Protein AF-A0A3C0KVV9-F1 (afdb_monomer_lite)

Radius of gyration: 32.82 Å; chains: 1; bounding box: 68×29×93 Å

pLDDT: mean 79.14, std 13.25, range [38.94, 96.44]

Foldseek 3Di:
DDDPPVDVVVVVVVCVVCVVVVVVVVVVVVVVVVVCVVVVDDDDDDDDDDKDFDDDPPDPPDDDVPVVVVVVVVVLVVVLVVCLDLVVLLVVCCVVVVDPVPDDPVRCVVDPSSVVSSVVVSVNDDWDDPPPHRMID

Secondary structure (DSSP, 8-state):
-------HHHHHHHHHHSHHHHH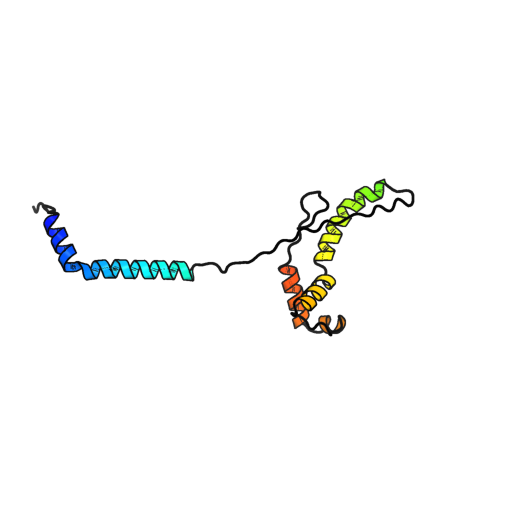HHHHHHHHHHHHHHHHTPPPP-------EEPP------SS-HHHHHHHHHHHHHHHHHHHTSHHHHHHHHHHTTSS-TTS-HHHHHH-HHHHHHHHHHHHH----B-TTSSEE-

Structure (mmCIF, N/CA/C/O backbone):
data_AF-A0A3C0KVV9-F1
#
_entry.id   AF-A0A3C0KVV9-F1
#
loop_
_atom_site.group_PDB
_atom_site.id
_atom_site.type_symbol
_atom_site.label_atom_id
_atom_site.label_alt_id
_atom_site.label_comp_id
_atom_site.label_asym_id
_atom_site.label_entity_id
_atom_site.label_seq_id
_atom_site.pdbx_PDB_ins_code
_atom_site.Cartn_x
_atom_site.Cartn_y
_atom_site.Cartn_z
_atom_site.occupancy
_atom_site.B_iso_or_equiv
_atom_site.auth_seq_id
_atom_site.auth_comp_id
_atom_site.auth_asym_id
_atom_site.auth_atom_id
_atom_site.pdbx_PDB_model_num
ATOM 1 N N . MET A 1 1 ? -21.406 18.018 66.360 1.00 38.94 1 MET A N 1
ATOM 2 C CA . MET A 1 1 ? -21.006 18.053 64.935 1.00 38.94 1 MET A CA 1
ATOM 3 C C . MET A 1 1 ? -20.778 16.618 64.492 1.00 38.94 1 MET A C 1
ATOM 5 O O . MET A 1 1 ? -20.066 15.907 65.190 1.00 38.94 1 MET A O 1
ATOM 9 N N . LEU A 1 2 ? -21.486 16.163 63.453 1.00 42.09 2 LEU A N 1
ATOM 10 C CA . LEU A 1 2 ? -21.561 14.753 63.055 1.00 42.09 2 LEU A CA 1
ATOM 11 C C . LEU A 1 2 ? -20.170 14.159 62.784 1.00 42.09 2 LEU A C 1
ATOM 13 O O . LEU A 1 2 ? -19.521 14.521 61.805 1.00 42.09 2 LEU A O 1
ATOM 17 N N . LYS A 1 3 ? -19.745 13.211 63.625 1.00 51.38 3 LYS A N 1
ATOM 18 C CA . LYS A 1 3 ? -18.704 12.249 63.265 1.00 51.38 3 LYS A CA 1
ATOM 19 C C . LYS A 1 3 ? -19.358 11.198 62.375 1.00 51.38 3 LYS A C 1
ATOM 21 O O . LYS A 1 3 ? -20.219 10.453 62.832 1.00 51.38 3 LYS A O 1
ATOM 26 N N . TYR A 1 4 ? -18.986 11.182 61.102 1.00 59.25 4 TYR A N 1
ATOM 27 C CA . TYR A 1 4 ? -19.302 10.077 60.206 1.00 59.25 4 TYR A CA 1
ATOM 28 C C . TYR A 1 4 ? -18.447 8.883 60.647 1.00 59.25 4 TYR A C 1
ATOM 30 O O . TYR A 1 4 ? -17.291 8.762 60.245 1.00 59.25 4 TYR A O 1
ATOM 38 N N . ASP A 1 5 ? -18.985 8.025 61.513 1.00 57.47 5 ASP A N 1
ATOM 39 C CA . ASP A 1 5 ? -18.436 6.681 61.685 1.00 57.47 5 ASP A CA 1
ATOM 40 C C . ASP A 1 5 ? -18.698 5.929 60.378 1.00 57.47 5 ASP A C 1
ATOM 42 O O . ASP A 1 5 ? -19.788 5.416 60.121 1.00 57.47 5 ASP A O 1
ATOM 46 N N . LEU A 1 6 ? -17.704 5.948 59.490 1.00 63.28 6 LEU A N 1
ATOM 47 C CA . LEU A 1 6 ? -17.689 5.195 58.241 1.00 63.28 6 LEU A CA 1
ATOM 48 C C . LEU A 1 6 ? -17.676 3.696 58.561 1.00 63.28 6 LEU A C 1
ATOM 50 O O . LEU A 1 6 ? -16.637 3.044 58.617 1.00 63.28 6 LEU A O 1
ATOM 54 N N . ASN A 1 7 ? -18.860 3.137 58.779 1.00 71.00 7 ASN A N 1
ATOM 55 C CA . ASN A 1 7 ? -19.029 1.734 59.104 1.00 71.00 7 ASN A CA 1
ATOM 56 C C . ASN A 1 7 ? -19.066 0.916 57.799 1.00 71.00 7 ASN A C 1
ATOM 58 O O . ASN A 1 7 ? -20.071 0.911 57.085 1.00 71.00 7 ASN A O 1
ATOM 62 N N . LEU A 1 8 ? -17.978 0.201 57.467 1.00 76.19 8 LEU A N 1
ATOM 63 C CA . LEU A 1 8 ? -17.864 -0.654 56.261 1.00 76.19 8 LEU A CA 1
ATOM 64 C C . LEU A 1 8 ? -19.057 -1.612 56.085 1.00 76.19 8 LEU A C 1
ATOM 66 O O . LEU A 1 8 ? -19.440 -1.968 54.968 1.00 76.19 8 LEU A O 1
ATOM 70 N N . ARG A 1 9 ? -19.669 -2.014 57.201 1.00 80.31 9 ARG A N 1
ATOM 71 C CA . ARG A 1 9 ? -20.852 -2.877 57.247 1.00 80.31 9 ARG A CA 1
ATOM 72 C C . ARG A 1 9 ? -22.064 -2.270 56.538 1.00 80.31 9 ARG A C 1
ATOM 74 O O . ARG A 1 9 ? -22.815 -3.002 55.891 1.00 80.31 9 ARG A O 1
ATOM 81 N N . GLU A 1 10 ? -22.259 -0.957 56.630 1.00 76.12 10 GLU A N 1
ATOM 82 C CA . GLU A 1 10 ? -23.368 -0.282 55.953 1.00 76.12 10 GLU A CA 1
ATOM 83 C C . GLU A 1 10 ? -23.136 -0.202 54.442 1.00 76.12 10 GLU A C 1
ATOM 85 O O . GLU A 1 10 ? -24.038 -0.528 53.665 1.00 76.12 10 GLU A O 1
ATOM 90 N N . TYR A 1 11 ? -21.906 0.092 54.012 1.00 80.75 11 TYR A N 1
ATOM 91 C CA . TYR A 1 11 ? -21.520 0.068 52.596 1.00 80.75 11 TYR A CA 1
ATOM 92 C C . TYR A 1 11 ? -21.717 -1.309 51.967 1.00 80.75 11 TYR A C 1
ATOM 94 O O . TYR A 1 11 ? -22.276 -1.422 50.874 1.00 80.75 11 TYR A O 1
ATOM 102 N N . TRP A 1 12 ? -21.359 -2.375 52.684 1.00 81.94 12 TRP A N 1
ATOM 103 C CA . TRP A 1 12 ? -21.586 -3.743 52.224 1.00 81.94 12 TRP A CA 1
ATOM 104 C C . TRP A 1 12 ? -23.074 -4.039 51.984 1.00 81.94 12 TRP A C 1
ATOM 106 O O . TRP A 1 12 ? -23.449 -4.684 51.001 1.00 81.94 12 TRP A O 1
ATOM 116 N N . ARG A 1 13 ? -23.955 -3.522 52.849 1.00 79.75 13 ARG A N 1
ATOM 117 C CA . ARG A 1 13 ? -25.410 -3.674 52.708 1.00 79.75 13 ARG A CA 1
ATOM 118 C C . ARG A 1 13 ? -25.949 -2.889 51.508 1.00 79.75 13 ARG A C 1
ATOM 120 O O . ARG A 1 13 ? -26.822 -3.393 50.799 1.00 79.75 13 ARG A O 1
ATOM 127 N N . ILE A 1 14 ? -25.405 -1.699 51.248 1.00 81.38 14 ILE A N 1
ATOM 128 C CA . ILE A 1 14 ? -25.746 -0.869 50.082 1.00 81.38 14 ILE A CA 1
ATOM 129 C C . ILE A 1 14 ? -25.330 -1.567 48.782 1.00 81.38 14 ILE A C 1
ATOM 131 O O . ILE A 1 14 ? -26.152 -1.681 47.870 1.00 81.38 14 ILE A O 1
ATOM 135 N N . ILE A 1 15 ? -24.109 -2.111 48.720 1.00 81.62 15 ILE A N 1
ATOM 136 C CA . ILE A 1 15 ? -23.602 -2.866 47.563 1.00 81.62 15 ILE A CA 1
ATOM 137 C C . ILE A 1 15 ? -24.485 -4.090 47.295 1.00 81.62 15 ILE A C 1
ATOM 139 O O . ILE A 1 15 ? -24.924 -4.303 46.166 1.00 81.62 15 ILE A O 1
ATOM 143 N N . LYS A 1 16 ? -24.840 -4.862 48.332 1.00 82.81 16 LYS A N 1
ATOM 144 C CA . LYS A 1 16 ? -25.680 -6.062 48.176 1.00 82.81 16 LYS A CA 1
ATOM 145 C C . LYS A 1 16 ? -27.103 -5.730 47.705 1.00 82.81 16 LYS A C 1
ATOM 147 O O . LYS A 1 16 ? -27.677 -6.491 46.927 1.00 82.81 16 LYS A O 1
ATOM 152 N N . ARG A 1 17 ? -27.661 -4.587 48.134 1.00 84.50 17 ARG A N 1
ATOM 153 C CA . ARG A 1 17 ? -29.000 -4.111 47.735 1.00 84.50 17 ARG A CA 1
ATOM 154 C C . ARG A 1 17 ? -29.021 -3.511 46.324 1.00 84.50 17 ARG A C 1
ATOM 156 O O . ARG A 1 17 ? -30.024 -3.649 45.635 1.00 84.50 17 ARG A O 1
ATOM 163 N N . ARG A 1 18 ?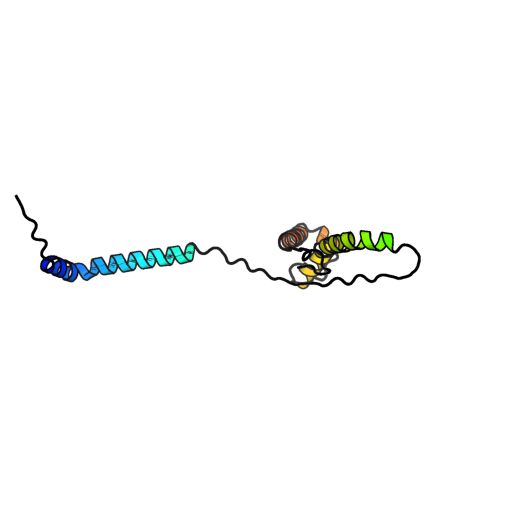 -27.929 -2.872 45.885 1.00 86.81 18 ARG A N 1
ATOM 164 C CA . ARG A 1 18 ? -27.808 -2.190 44.578 1.00 86.81 18 ARG A CA 1
ATOM 165 C C . ARG A 1 18 ? -26.932 -2.935 43.562 1.00 86.81 18 ARG A C 1
ATOM 167 O O . ARG A 1 18 ? -26.551 -2.353 42.550 1.00 86.81 18 ARG A O 1
ATOM 174 N N . LYS A 1 19 ? -26.657 -4.227 43.789 1.00 84.12 19 LYS A N 1
ATOM 175 C CA . LYS A 1 19 ? -25.783 -5.071 42.949 1.00 84.12 19 LYS A CA 1
ATOM 176 C C . LYS A 1 19 ? -26.109 -5.022 41.452 1.00 84.12 19 LYS A C 1
ATOM 178 O O . LYS A 1 19 ? -25.201 -5.081 40.634 1.00 84.12 19 LYS A O 1
ATOM 183 N N . LEU A 1 20 ? -27.389 -4.871 41.104 1.00 86.75 20 LEU A N 1
ATOM 184 C CA . LEU A 1 20 ? -27.842 -4.782 39.714 1.00 86.75 20 LEU A CA 1
ATOM 185 C C . LEU A 1 20 ? -27.350 -3.506 39.022 1.00 86.75 20 LEU A C 1
ATOM 187 O O . LEU A 1 20 ? -26.890 -3.578 37.891 1.00 86.75 20 LEU A O 1
ATOM 191 N N . ILE A 1 21 ? -27.391 -2.360 39.709 1.00 88.44 21 ILE A N 1
ATOM 192 C CA . ILE A 1 21 ? -26.946 -1.073 39.152 1.00 88.44 21 ILE A CA 1
ATOM 193 C C . ILE A 1 21 ? -25.428 -1.094 38.946 1.00 88.44 21 ILE A C 1
ATOM 195 O O . ILE A 1 21 ? -24.945 -0.695 37.893 1.00 88.44 21 ILE A O 1
ATOM 199 N N . ILE A 1 22 ? -24.684 -1.625 39.922 1.00 88.06 22 ILE A N 1
ATOM 200 C CA . ILE A 1 22 ? -23.221 -1.750 39.841 1.00 88.06 22 ILE A CA 1
ATOM 201 C C . ILE A 1 22 ? -22.833 -2.660 38.667 1.00 88.06 22 ILE A C 1
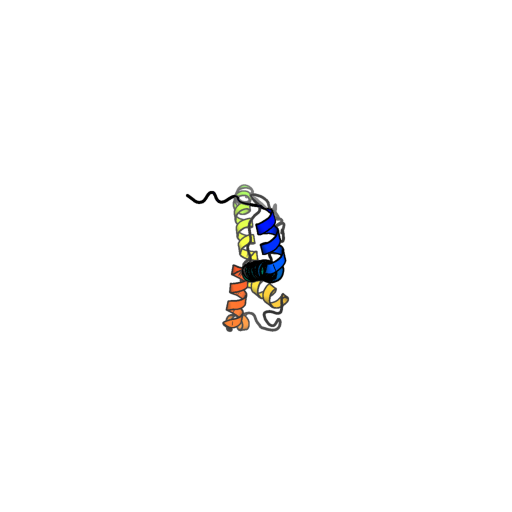ATOM 203 O O . ILE A 1 22 ? -22.022 -2.275 37.826 1.00 88.06 22 ILE A O 1
ATOM 207 N N . LEU A 1 23 ? -23.462 -3.834 38.553 1.00 91.69 23 LEU A N 1
ATOM 208 C CA . LEU A 1 23 ? -23.207 -4.762 37.451 1.00 91.69 23 LEU A CA 1
ATOM 209 C C . LEU A 1 23 ? -23.547 -4.138 36.091 1.00 91.69 23 LEU A C 1
ATOM 211 O O . LEU A 1 23 ? -22.755 -4.241 35.159 1.00 91.69 23 LEU A O 1
ATOM 215 N N . PHE A 1 24 ? -24.684 -3.445 35.990 1.00 94.31 24 PHE A N 1
ATOM 216 C CA . PHE A 1 24 ? -25.092 -2.750 34.771 1.00 94.31 24 PHE A CA 1
ATOM 217 C C . PHE A 1 24 ? -24.055 -1.709 34.340 1.00 94.31 24 PHE A C 1
ATOM 219 O O . PHE A 1 24 ? -23.647 -1.709 33.183 1.00 94.31 24 PHE A O 1
ATOM 226 N N . THR A 1 25 ? -23.561 -0.877 35.265 1.00 92.62 25 THR A N 1
ATOM 227 C CA . THR A 1 25 ? -22.531 0.121 34.933 1.00 92.62 25 THR A CA 1
ATOM 228 C C . THR A 1 25 ? -21.242 -0.517 34.428 1.00 92.62 25 THR A C 1
ATOM 230 O O . THR A 1 25 ? -20.692 -0.052 33.436 1.00 92.62 25 THR A O 1
ATOM 233 N N . VAL A 1 26 ? -20.794 -1.618 35.040 1.00 94.81 26 VAL A N 1
ATOM 234 C CA . VAL A 1 26 ? -19.585 -2.335 34.606 1.00 94.81 26 VAL A CA 1
ATOM 235 C C . VAL A 1 26 ? -19.777 -2.944 33.217 1.00 94.81 26 VAL A C 1
ATOM 237 O O . VAL A 1 26 ? -18.886 -2.834 32.373 1.00 94.81 26 VAL A O 1
ATOM 240 N N . ILE A 1 27 ? -20.942 -3.540 32.950 1.00 96.31 27 ILE A N 1
ATOM 241 C CA . ILE A 1 27 ? -21.275 -4.119 31.643 1.00 96.31 27 ILE A CA 1
ATOM 242 C C . ILE A 1 27 ? -21.316 -3.033 30.567 1.00 96.31 27 ILE A C 1
ATOM 244 O O . ILE A 1 27 ? -20.662 -3.180 29.539 1.00 96.31 27 ILE A O 1
ATOM 248 N N . VAL A 1 28 ? -22.027 -1.929 30.807 1.00 96.44 28 VAL A N 1
ATOM 249 C CA . VAL A 1 28 ? -22.126 -0.819 29.847 1.00 96.44 28 VAL A CA 1
ATOM 250 C C . VAL A 1 28 ? -20.748 -0.228 29.560 1.00 96.44 28 VAL A C 1
ATOM 252 O O . VAL A 1 28 ? -20.398 -0.054 28.396 1.00 96.44 28 VAL A O 1
ATOM 255 N N . MET A 1 29 ? -19.932 0.001 30.593 1.00 95.88 29 MET A N 1
ATOM 256 C CA . MET A 1 29 ? -18.559 0.496 30.443 1.00 95.88 29 MET A CA 1
ATOM 257 C C . MET A 1 29 ? -17.696 -0.460 29.606 1.00 95.88 29 MET A C 1
ATOM 259 O O . MET A 1 29 ? -16.950 -0.028 28.729 1.00 95.88 29 MET A O 1
ATOM 263 N N . SER A 1 30 ? -17.828 -1.767 29.845 1.00 94.88 30 SER A N 1
ATOM 264 C CA . SER A 1 30 ? -17.077 -2.798 29.121 1.00 94.88 30 SER A CA 1
ATOM 265 C C . SER A 1 30 ? -17.502 -2.888 27.659 1.00 94.88 30 SER A C 1
ATOM 267 O O . SER A 1 30 ? -16.649 -2.955 26.780 1.00 94.88 30 SER A O 1
ATOM 269 N N . ILE A 1 31 ? -18.808 -2.830 27.382 1.00 96.19 31 ILE A N 1
ATOM 270 C CA . ILE A 1 31 ? -19.349 -2.819 26.019 1.00 96.19 31 ILE A CA 1
ATOM 271 C C . ILE A 1 31 ? -18.868 -1.575 25.276 1.00 96.19 31 ILE A C 1
ATOM 273 O O . ILE A 1 31 ? -18.396 -1.683 24.150 1.00 96.19 31 ILE A O 1
ATOM 277 N N . PHE A 1 32 ? -18.940 -0.403 25.906 1.00 94.00 32 PHE A N 1
ATOM 278 C CA . PHE A 1 32 ? -18.523 0.844 25.272 1.00 94.00 32 PHE A CA 1
ATOM 279 C C . PHE A 1 32 ? -17.020 0.849 24.966 1.00 94.00 32 PHE A C 1
ATOM 281 O O . PHE A 1 32 ? -16.610 1.228 23.870 1.00 94.00 32 PHE A O 1
ATOM 288 N N . SER A 1 33 ? -16.206 0.347 25.900 1.00 93.00 33 SER A N 1
ATOM 289 C CA . SER A 1 33 ? -14.769 0.137 25.693 1.00 93.00 33 SER A CA 1
ATOM 290 C C . SER A 1 33 ? -14.501 -0.832 24.537 1.00 93.00 33 SER A C 1
ATOM 292 O O . SER A 1 33 ? -13.700 -0.541 23.652 1.00 93.00 33 SER A O 1
ATOM 294 N N . PHE A 1 34 ? -15.232 -1.947 24.482 1.00 93.00 34 PHE A N 1
ATOM 295 C CA . PHE A 1 34 ? -15.084 -2.954 23.434 1.00 93.00 34 PHE A CA 1
ATOM 296 C C . PHE A 1 34 ? -15.487 -2.433 22.048 1.00 93.00 34 PHE A C 1
ATOM 298 O O . PHE A 1 34 ? -14.763 -2.646 21.077 1.00 93.00 34 PHE A O 1
ATOM 305 N N . ILE A 1 35 ? -16.601 -1.704 21.950 1.00 93.44 35 ILE A N 1
ATOM 306 C CA . ILE A 1 35 ? -17.049 -1.062 20.707 1.00 93.44 35 ILE A CA 1
ATOM 307 C C . ILE A 1 35 ? -16.007 -0.044 20.243 1.00 93.44 35 ILE A C 1
ATOM 309 O O . ILE A 1 35 ? -15.588 -0.086 19.089 1.00 93.44 35 ILE A O 1
ATOM 313 N N . SER A 1 36 ? -15.533 0.820 21.143 1.00 88.69 36 SER A N 1
ATOM 314 C CA . SER A 1 36 ? -14.498 1.809 20.828 1.00 88.69 36 SER A CA 1
ATOM 315 C C . SER A 1 36 ? -13.203 1.144 20.346 1.00 88.69 36 SER A C 1
ATOM 317 O O . SER A 1 36 ? -12.618 1.555 19.347 1.00 88.69 36 SER A O 1
ATOM 319 N N . ALA A 1 37 ? -12.805 0.037 20.977 1.00 87.88 37 ALA A N 1
ATOM 320 C CA . ALA A 1 37 ? -11.634 -0.736 20.581 1.00 87.88 37 ALA A CA 1
ATOM 321 C C . ALA A 1 37 ? -11.786 -1.439 19.225 1.00 87.88 37 ALA A C 1
ATOM 323 O O . ALA A 1 37 ? -10.775 -1.756 18.606 1.00 87.88 37 ALA A O 1
ATOM 324 N N . ILE A 1 38 ? -13.008 -1.721 18.762 1.00 84.75 38 ILE A N 1
ATOM 325 C CA . ILE A 1 38 ? -13.262 -2.300 17.433 1.00 84.75 38 ILE A CA 1
ATOM 326 C C . ILE A 1 38 ? -13.337 -1.215 16.364 1.00 84.75 38 ILE A C 1
ATOM 328 O O . ILE A 1 38 ? -12.715 -1.371 15.316 1.00 84.75 38 ILE A O 1
ATOM 332 N N . LEU A 1 39 ? -14.067 -0.130 16.621 1.00 82.69 39 LEU A N 1
ATOM 333 C CA . LEU A 1 39 ? -14.230 0.969 15.667 1.00 82.69 39 LEU A CA 1
ATOM 334 C C . LEU A 1 39 ? -12.940 1.781 15.502 1.00 82.69 39 LEU A C 1
ATOM 336 O O . LEU A 1 39 ? -12.680 2.299 14.423 1.00 82.69 39 LEU A O 1
ATOM 340 N N . GLY A 1 40 ? -12.117 1.865 16.548 1.00 78.62 40 GLY A N 1
ATOM 341 C CA . GLY A 1 40 ? -10.831 2.560 16.521 1.00 78.62 40 GLY A CA 1
ATOM 342 C C . GLY A 1 40 ? -9.697 1.784 15.846 1.00 78.62 40 GLY A C 1
ATOM 343 O O . GLY A 1 40 ? -8.567 2.269 15.838 1.00 78.62 40 GLY A O 1
ATOM 344 N N . LYS A 1 41 ? -9.947 0.580 15.309 1.00 77.25 41 LYS A N 1
ATOM 345 C CA . LYS A 1 41 ? -8.899 -0.206 14.644 1.00 77.25 41 LYS A CA 1
ATOM 346 C C . LYS A 1 41 ? -8.554 0.449 13.305 1.00 77.25 41 LYS A C 1
ATOM 348 O O . LYS A 1 41 ? -9.436 0.537 12.450 1.00 77.25 41 LYS A O 1
ATOM 353 N N . PRO A 1 42 ? -7.298 0.877 13.078 1.00 78.19 42 PRO A N 1
ATOM 354 C CA . PRO A 1 42 ? -6.889 1.291 11.746 1.00 78.19 42 PRO A CA 1
ATOM 355 C C . PRO A 1 42 ? -7.026 0.100 10.790 1.00 78.19 42 PRO A C 1
ATOM 357 O O . PRO A 1 42 ? -6.772 -1.047 11.167 1.00 78.19 42 PRO A O 1
ATOM 360 N N . VAL A 1 43 ? -7.442 0.370 9.552 1.00 77.69 43 VAL A N 1
ATOM 361 C CA . VAL A 1 43 ? -7.523 -0.652 8.500 1.00 77.69 43 VAL A CA 1
ATOM 362 C C . VAL A 1 43 ? -6.134 -1.280 8.310 1.00 77.69 43 VAL A C 1
ATOM 364 O O . VAL A 1 43 ? -5.166 -0.536 8.134 1.00 77.69 43 VAL A O 1
ATOM 367 N N . PRO A 1 44 ? -5.994 -2.619 8.369 1.00 79.38 44 PRO A N 1
ATOM 368 C CA . PRO A 1 44 ? -4.695 -3.259 8.210 1.00 79.38 44 PRO A CA 1
ATOM 369 C C . PRO A 1 44 ? -4.177 -3.035 6.786 1.00 79.38 44 PRO A C 1
ATOM 371 O O . PRO A 1 44 ? -4.837 -3.392 5.811 1.00 79.38 44 PRO A O 1
ATOM 374 N N . ILE A 1 45 ? -2.985 -2.448 6.667 1.00 82.31 45 ILE A N 1
ATOM 375 C CA . ILE A 1 45 ? -2.291 -2.280 5.387 1.00 82.31 45 ILE A CA 1
ATOM 376 C C . ILE A 1 45 ? -1.355 -3.474 5.211 1.00 82.31 45 ILE A C 1
ATOM 378 O O . ILE A 1 45 ? -0.365 -3.608 5.930 1.00 82.31 45 ILE A O 1
ATOM 382 N N . TYR A 1 46 ? -1.673 -4.344 4.257 1.00 82.69 46 TYR A N 1
ATOM 383 C CA . TYR A 1 46 ? -0.830 -5.481 3.902 1.00 82.69 46 TYR A CA 1
ATOM 384 C C . TYR A 1 46 ? 0.288 -5.025 2.960 1.00 82.69 46 TYR A C 1
ATOM 386 O O . TYR A 1 46 ? 0.027 -4.326 1.982 1.00 82.69 46 TYR A O 1
ATOM 394 N N . LYS A 1 47 ? 1.530 -5.419 3.255 1.00 83.44 47 LYS A N 1
ATOM 395 C CA . LYS A 1 47 ? 2.708 -5.143 2.422 1.00 83.44 47 LYS A CA 1
ATOM 396 C C . LYS A 1 47 ? 3.419 -6.451 2.092 1.00 83.44 47 LYS A C 1
ATOM 398 O O . LYS A 1 47 ? 3.560 -7.311 2.959 1.00 83.44 47 LYS A O 1
ATOM 403 N N . THR A 1 48 ? 3.863 -6.584 0.849 1.00 85.62 48 THR A N 1
ATOM 404 C CA . THR A 1 48 ? 4.655 -7.716 0.353 1.00 85.62 48 THR A CA 1
ATOM 405 C C . THR A 1 48 ? 6.010 -7.207 -0.112 1.00 85.62 48 THR A C 1
ATOM 407 O O . THR A 1 48 ? 6.079 -6.119 -0.677 1.00 85.62 48 THR A O 1
ATOM 410 N N . TYR A 1 49 ? 7.060 -7.996 0.095 1.00 85.19 49 TYR A N 1
ATOM 411 C CA . TYR A 1 49 ? 8.435 -7.634 -0.249 1.00 85.19 49 TYR A CA 1
ATOM 412 C C . TYR A 1 49 ? 9.050 -8.727 -1.119 1.00 85.19 49 TYR A C 1
ATOM 414 O O . TYR A 1 49 ? 8.763 -9.908 -0.910 1.00 85.19 49 TYR A O 1
ATOM 422 N N . SER A 1 50 ? 9.882 -8.342 -2.084 1.00 85.94 50 SER A N 1
ATOM 423 C CA . SER A 1 50 ? 10.590 -9.277 -2.955 1.00 85.94 50 SER A CA 1
ATOM 424 C C . SER A 1 50 ? 11.963 -8.725 -3.296 1.00 85.94 50 SER A C 1
ATOM 426 O O . SER A 1 50 ? 12.061 -7.686 -3.930 1.00 85.94 50 SER A O 1
ATOM 428 N N . THR A 1 51 ? 13.011 -9.468 -2.955 1.00 85.81 51 THR A N 1
ATOM 429 C CA . THR A 1 51 ? 14.388 -9.088 -3.280 1.00 85.81 51 THR A CA 1
ATOM 430 C C . THR A 1 51 ? 14.788 -9.644 -4.643 1.00 85.81 51 THR A C 1
ATOM 432 O O . THR A 1 51 ? 14.731 -10.855 -4.866 1.00 85.81 51 THR A O 1
ATOM 435 N N . ILE A 1 52 ? 15.246 -8.778 -5.544 1.00 84.75 52 ILE A N 1
ATOM 436 C CA . ILE A 1 52 ? 15.734 -9.149 -6.877 1.00 84.75 52 ILE A CA 1
ATOM 437 C C . ILE A 1 52 ? 17.232 -8.842 -6.958 1.00 84.75 52 ILE A C 1
ATOM 439 O O . ILE A 1 52 ? 17.663 -7.725 -6.680 1.00 84.75 52 ILE A O 1
ATOM 443 N N . LYS A 1 53 ? 18.032 -9.838 -7.357 1.00 85.12 53 LYS A N 1
ATOM 444 C CA . LYS A 1 53 ? 19.463 -9.668 -7.644 1.00 85.12 53 LYS A CA 1
ATOM 445 C C . LYS A 1 53 ? 19.650 -9.322 -9.116 1.00 85.12 53 LYS A C 1
ATOM 447 O O . LYS A 1 53 ? 19.205 -10.073 -9.981 1.00 85.12 53 LYS A O 1
ATOM 452 N N . ILE A 1 54 ? 20.348 -8.227 -9.396 1.00 79.81 54 ILE A N 1
ATOM 453 C CA . ILE A 1 54 ? 20.661 -7.807 -10.764 1.00 79.81 54 ILE A CA 1
ATOM 454 C C . ILE A 1 54 ? 22.107 -8.178 -11.075 1.00 79.81 54 ILE A C 1
ATOM 456 O O . ILE A 1 54 ? 23.044 -7.678 -10.457 1.00 79.81 54 ILE A O 1
ATOM 460 N N . GLU A 1 55 ? 22.302 -9.061 -12.050 1.00 74.38 55 GLU A N 1
ATOM 461 C CA . GLU A 1 55 ? 23.638 -9.468 -12.478 1.00 74.38 55 GLU A CA 1
ATOM 462 C C . GLU A 1 55 ? 24.137 -8.552 -13.598 1.00 74.38 55 GLU A C 1
ATOM 464 O O . GLU A 1 55 ? 23.525 -8.436 -14.659 1.00 74.38 55 GLU A O 1
ATOM 469 N N . LYS A 1 56 ? 25.269 -7.880 -13.363 1.00 67.62 56 LYS A N 1
ATOM 470 C CA . LYS A 1 56 ? 25.946 -7.063 -14.374 1.00 67.62 56 LYS A CA 1
ATOM 471 C C . LYS A 1 56 ? 26.840 -7.965 -15.221 1.00 67.62 56 LYS A C 1
ATOM 473 O O . LYS A 1 56 ? 27.908 -8.379 -14.775 1.00 67.62 56 LYS A O 1
ATOM 478 N N . SER A 1 57 ? 26.438 -8.254 -16.456 1.00 58.59 57 SER A N 1
ATOM 479 C CA . SER A 1 57 ? 27.320 -8.916 -17.418 1.00 58.59 57 SER A CA 1
ATOM 480 C C . SER A 1 57 ? 28.366 -7.916 -17.921 1.00 58.59 57 SER A C 1
ATOM 482 O O . SER A 1 57 ? 28.096 -7.118 -18.821 1.00 58.59 57 SER A O 1
ATOM 484 N N . VAL A 1 58 ? 29.563 -7.925 -17.337 1.00 56.34 58 VAL A N 1
ATOM 485 C CA . VAL A 1 58 ? 30.714 -7.200 -17.893 1.00 56.34 58 VAL A CA 1
ATOM 486 C C . VAL A 1 58 ? 31.161 -7.906 -19.172 1.00 56.34 58 VAL A C 1
ATOM 488 O O . VAL A 1 58 ? 31.757 -8.979 -19.137 1.00 56.34 58 VAL A O 1
ATOM 491 N N . SER A 1 59 ? 30.841 -7.313 -20.321 1.00 50.38 59 SER A N 1
ATOM 492 C CA . SER A 1 59 ? 31.400 -7.743 -21.601 1.00 50.38 59 SER A CA 1
ATOM 493 C C . SER A 1 59 ? 32.858 -7.289 -21.663 1.00 50.38 59 SER A C 1
ATOM 495 O O . SER A 1 59 ? 33.139 -6.099 -21.783 1.00 50.38 59 SER A O 1
ATOM 497 N N . TYR A 1 60 ? 33.801 -8.228 -21.563 1.00 52.62 60 TYR A N 1
ATOM 498 C CA . TYR A 1 60 ? 35.251 -7.975 -21.618 1.00 52.62 60 TYR A CA 1
ATOM 499 C C . TYR A 1 60 ? 35.767 -7.638 -23.032 1.00 52.62 60 TYR A C 1
ATOM 501 O O . TYR A 1 60 ? 36.949 -7.809 -23.331 1.00 52.62 60 TYR A O 1
ATOM 509 N N . VAL A 1 61 ? 34.902 -7.167 -23.932 1.00 53.50 61 VAL A N 1
ATOM 510 C CA . VAL A 1 61 ? 35.288 -6.818 -25.299 1.00 53.50 61 VAL A CA 1
ATOM 511 C C . VAL A 1 61 ? 35.790 -5.376 -25.322 1.00 53.50 61 VAL A C 1
ATOM 513 O O . VAL A 1 61 ? 35.027 -4.442 -25.521 1.00 53.50 61 VAL A O 1
ATOM 516 N N . GLY A 1 62 ? 37.102 -5.228 -25.121 1.00 55.66 62 GLY A N 1
ATOM 517 C CA . GLY A 1 62 ? 37.884 -4.090 -25.604 1.00 55.66 62 GLY A CA 1
ATOM 518 C C . GLY A 1 62 ? 37.748 -2.788 -24.811 1.00 55.66 62 GLY A C 1
ATOM 519 O O . GLY A 1 62 ? 36.773 -2.062 -24.934 1.00 55.66 62 GLY A O 1
ATOM 520 N N . MET A 1 63 ? 38.822 -2.443 -24.091 1.00 58.78 63 MET A N 1
ATOM 521 C CA . MET A 1 63 ? 39.278 -1.060 -23.903 1.00 58.78 63 MET A CA 1
ATOM 522 C C . MET A 1 63 ? 38.210 -0.074 -23.393 1.00 58.78 63 MET A C 1
ATOM 524 O O . MET A 1 63 ? 37.723 0.712 -24.187 1.00 58.78 63 MET A O 1
ATOM 528 N N . ASN A 1 64 ? 37.862 -0.106 -22.095 1.00 52.59 64 ASN A N 1
ATOM 529 C CA . ASN A 1 64 ? 37.406 1.042 -21.267 1.00 52.59 64 ASN A CA 1
ATOM 530 C C . ASN A 1 64 ? 36.906 0.567 -19.877 1.00 52.59 64 ASN A C 1
ATOM 532 O O . ASN A 1 64 ? 35.790 0.866 -19.452 1.00 52.59 64 ASN A O 1
ATOM 536 N N . ALA A 1 65 ? 37.734 -0.170 -19.126 1.00 55.16 65 ALA A N 1
ATOM 537 C CA . ALA A 1 65 ? 37.371 -0.661 -17.785 1.00 55.16 65 ALA A CA 1
ATOM 538 C C . ALA A 1 65 ? 37.020 0.470 -16.788 1.00 55.16 65 ALA A C 1
ATOM 540 O O . ALA A 1 65 ? 36.207 0.272 -15.888 1.00 55.16 65 ALA A O 1
ATOM 541 N N . ALA A 1 66 ? 37.566 1.677 -16.982 1.00 51.38 66 ALA A N 1
ATOM 542 C CA . ALA A 1 66 ? 37.286 2.836 -16.133 1.00 51.38 66 ALA A CA 1
ATOM 543 C C . ALA A 1 66 ? 35.866 3.415 -16.319 1.00 51.38 66 ALA A C 1
ATOM 545 O O . ALA A 1 66 ? 35.284 3.904 -15.356 1.00 51.38 66 ALA A O 1
ATOM 546 N N . GLN A 1 67 ? 35.273 3.316 -17.519 1.00 50.31 67 GLN A N 1
ATOM 547 C CA . GLN A 1 67 ? 33.893 3.771 -17.773 1.00 50.31 67 GLN A CA 1
ATOM 548 C C . GLN A 1 67 ? 32.849 2.748 -17.294 1.00 50.31 67 GLN A C 1
ATOM 550 O O . GLN A 1 67 ? 31.726 3.108 -16.947 1.00 50.31 67 GLN A O 1
ATOM 555 N N . SER A 1 68 ? 33.226 1.468 -17.203 1.00 51.75 68 SER A N 1
ATOM 556 C CA . SER A 1 68 ? 32.348 0.422 -16.665 1.00 51.75 68 SER A CA 1
ATOM 557 C C . SER A 1 68 ? 32.119 0.555 -15.154 1.00 51.75 68 SER A C 1
ATOM 559 O O . SER A 1 68 ? 31.087 0.099 -14.665 1.00 51.75 68 SER A O 1
ATOM 561 N N . LEU A 1 69 ? 33.051 1.169 -14.411 1.00 50.66 69 LEU A N 1
ATOM 562 C CA . LEU A 1 69 ? 32.920 1.352 -12.961 1.00 50.66 69 LEU A CA 1
ATOM 563 C C . LEU A 1 69 ? 31.928 2.474 -12.606 1.00 50.66 69 LEU A C 1
ATOM 565 O O . LEU A 1 69 ? 31.150 2.316 -11.670 1.00 50.66 69 LEU A O 1
ATOM 569 N N . SER A 1 70 ? 31.904 3.570 -13.376 1.00 49.44 70 SER A N 1
ATOM 570 C CA . SER A 1 70 ? 30.936 4.667 -13.202 1.00 49.44 70 SER A CA 1
ATOM 571 C C . SER A 1 70 ? 29.546 4.331 -13.755 1.00 49.44 70 SER A C 1
ATOM 573 O O . SER A 1 70 ? 28.541 4.773 -13.206 1.00 49.44 70 SER A O 1
ATOM 575 N N . GLY A 1 71 ? 29.454 3.494 -14.794 1.00 53.03 71 GLY A N 1
ATOM 576 C CA . GLY A 1 71 ? 28.174 2.972 -15.285 1.00 53.03 71 GLY A CA 1
ATOM 577 C C . GLY A 1 71 ? 27.497 1.987 -14.323 1.00 53.03 71 GLY A C 1
ATOM 578 O O . GLY A 1 71 ? 26.278 1.839 -14.354 1.00 53.03 71 GLY A O 1
ATOM 579 N N . ALA A 1 72 ? 28.256 1.332 -13.437 1.00 54.47 72 ALA A N 1
ATOM 580 C CA . ALA A 1 72 ? 27.728 0.315 -12.530 1.00 54.47 72 ALA A CA 1
ATOM 581 C C . ALA A 1 72 ? 26.822 0.879 -11.417 1.00 54.47 72 ALA A C 1
ATOM 583 O O . ALA A 1 72 ? 25.913 0.165 -10.986 1.00 54.47 72 ALA A O 1
ATOM 584 N N . SER A 1 73 ? 27.033 2.123 -10.964 1.00 56.34 73 SER A N 1
ATOM 585 C CA . SER A 1 73 ? 26.124 2.790 -10.016 1.00 56.34 73 SER A CA 1
ATOM 586 C C . SER A 1 73 ? 24.818 3.198 -10.703 1.00 56.34 73 SER A C 1
ATOM 588 O O . SER A 1 73 ? 23.737 2.880 -10.216 1.00 56.34 73 SER A O 1
ATOM 590 N N . ASN A 1 74 ? 24.915 3.794 -11.895 1.00 62.59 74 ASN A N 1
ATOM 591 C CA . ASN A 1 74 ? 23.756 4.258 -12.668 1.00 62.59 74 ASN A CA 1
ATOM 592 C C . ASN A 1 74 ? 22.919 3.095 -13.217 1.00 62.59 74 ASN A C 1
ATOM 594 O O . ASN A 1 74 ? 21.711 3.228 -13.417 1.00 62.59 74 ASN A O 1
ATOM 598 N N . ALA A 1 75 ? 23.544 1.937 -13.453 1.00 71.31 75 ALA A N 1
ATOM 599 C CA . ALA A 1 75 ? 22.848 0.735 -13.888 1.00 71.31 75 ALA A CA 1
ATOM 600 C C . ALA A 1 75 ? 21.793 0.301 -12.866 1.00 71.31 75 ALA A C 1
ATOM 602 O O . ALA A 1 75 ? 20.697 -0.070 -13.267 1.00 7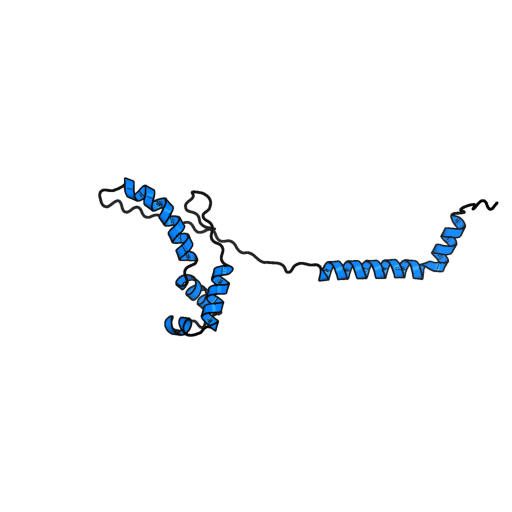1.31 75 ALA A O 1
ATOM 603 N N . MET A 1 76 ? 22.078 0.388 -11.563 1.00 75.06 76 MET A N 1
ATOM 604 C CA . MET A 1 76 ? 21.121 -0.051 -10.546 1.00 75.06 76 MET A CA 1
ATOM 605 C C . MET A 1 76 ? 19.932 0.900 -10.411 1.00 75.06 76 MET A C 1
ATOM 607 O O . MET A 1 76 ? 18.779 0.468 -10.345 1.00 75.06 76 MET A O 1
ATOM 611 N N . GLU A 1 77 ? 20.203 2.200 -10.446 1.00 76.25 77 GLU A N 1
ATOM 612 C CA . GLU A 1 77 ? 19.160 3.220 -10.459 1.00 76.25 77 GLU A CA 1
ATOM 613 C C . GLU A 1 77 ? 18.253 3.053 -11.691 1.00 76.25 77 GLU A C 1
ATOM 615 O O . GLU A 1 77 ? 17.029 3.008 -11.574 1.00 76.25 77 GLU A O 1
ATOM 620 N N . THR A 1 78 ? 18.846 2.825 -12.867 1.00 81.81 78 THR A N 1
ATOM 621 C CA . THR A 1 78 ? 18.096 2.560 -14.103 1.00 81.81 78 THR A CA 1
ATOM 622 C C . THR A 1 78 ? 17.199 1.332 -13.965 1.00 81.81 78 THR A C 1
ATOM 624 O O . THR A 1 78 ? 16.028 1.391 -14.326 1.00 81.81 78 THR A O 1
ATOM 627 N N . GLN A 1 79 ? 17.705 0.226 -13.413 1.00 79.94 79 GLN A N 1
ATOM 628 C CA . GLN A 1 79 ? 16.905 -0.989 -13.218 1.00 79.94 79 GLN A CA 1
ATOM 629 C C . GLN A 1 79 ? 15.755 -0.771 -12.228 1.00 79.94 79 GLN A C 1
ATOM 631 O O . GLN A 1 79 ? 14.651 -1.264 -12.449 1.00 79.94 79 GLN A O 1
ATOM 636 N N . THR A 1 80 ? 15.975 0.042 -11.196 1.00 82.19 80 THR A N 1
ATOM 637 C CA . THR A 1 80 ? 14.929 0.454 -10.252 1.00 82.19 80 THR A CA 1
ATOM 638 C C . THR A 1 80 ? 13.804 1.210 -10.975 1.00 82.19 80 THR A C 1
ATOM 640 O O . THR A 1 80 ? 12.623 0.909 -10.785 1.00 82.19 80 THR A O 1
ATOM 643 N N . TYR A 1 81 ? 14.148 2.122 -11.893 1.00 84.81 81 TYR A N 1
ATOM 644 C CA . TYR A 1 81 ? 13.161 2.798 -12.745 1.00 84.81 81 TYR A CA 1
ATOM 645 C C . TYR A 1 81 ? 12.480 1.857 -13.749 1.00 84.81 81 TYR A C 1
ATOM 647 O O . TYR A 1 81 ? 11.284 2.003 -14.003 1.00 84.81 81 TYR A O 1
ATOM 655 N N . VAL A 1 82 ? 13.200 0.876 -14.305 1.00 87.56 82 VAL A N 1
ATOM 656 C CA . VAL A 1 82 ? 12.636 -0.128 -15.227 1.00 87.56 82 VAL A CA 1
ATOM 657 C C . VAL A 1 82 ? 11.565 -0.969 -14.532 1.00 87.56 82 VAL A C 1
ATOM 659 O O . VAL A 1 82 ? 10.509 -1.196 -15.123 1.00 87.56 82 VAL A O 1
ATOM 662 N N . ILE A 1 83 ? 11.781 -1.374 -13.276 1.00 85.88 83 ILE A N 1
ATOM 663 C CA . ILE A 1 83 ? 10.788 -2.124 -12.487 1.00 85.88 83 ILE A CA 1
ATOM 664 C C . ILE A 1 83 ? 9.484 -1.324 -12.344 1.00 85.88 83 ILE A C 1
ATOM 666 O O . ILE A 1 83 ? 8.397 -1.880 -12.483 1.00 85.88 83 ILE A O 1
ATOM 670 N N . LYS A 1 84 ? 9.588 -0.006 -12.144 1.00 87.50 84 LYS A N 1
ATOM 671 C CA . LYS A 1 84 ? 8.446 0.920 -12.041 1.00 87.50 84 LYS A CA 1
ATOM 672 C C . LYS A 1 84 ? 7.940 1.452 -13.382 1.00 87.50 84 LYS A C 1
ATOM 674 O O . LYS A 1 84 ? 7.083 2.336 -13.408 1.00 87.50 84 LYS A O 1
ATOM 679 N N . SER A 1 85 ? 8.476 0.964 -14.496 1.00 88.88 85 SER A N 1
ATOM 680 C CA . SER A 1 85 ? 8.102 1.469 -15.811 1.00 88.88 85 SER A CA 1
ATOM 681 C C . SER A 1 85 ? 6.669 1.082 -16.171 1.00 88.88 85 SER A C 1
ATOM 683 O O . SER A 1 85 ? 6.173 0.010 -15.816 1.00 88.88 85 SER A O 1
ATOM 685 N N . TYR A 1 86 ? 6.017 1.946 -16.950 1.00 88.44 86 TYR A N 1
ATOM 686 C CA . TYR A 1 86 ? 4.641 1.741 -17.406 1.00 88.44 86 TYR A CA 1
ATOM 687 C C . TYR A 1 86 ? 4.443 0.374 -18.075 1.00 88.44 86 TYR A C 1
ATOM 689 O O . TYR A 1 86 ? 3.449 -0.296 -17.826 1.00 88.44 86 TYR A O 1
ATOM 697 N N . TYR A 1 87 ? 5.409 -0.066 -18.886 1.00 88.81 87 TYR A N 1
ATOM 698 C CA . TYR A 1 87 ? 5.334 -1.343 -19.594 1.00 88.81 87 TYR A CA 1
ATOM 699 C C . TYR A 1 87 ? 5.291 -2.546 -18.639 1.00 88.81 87 TYR A C 1
ATOM 701 O O . TYR A 1 87 ? 4.462 -3.441 -18.801 1.00 88.81 87 TYR A O 1
ATOM 709 N N . ILE A 1 88 ? 6.146 -2.561 -17.611 1.00 90.50 88 ILE A N 1
ATOM 710 C CA . ILE A 1 88 ? 6.163 -3.644 -16.618 1.00 90.50 88 ILE A CA 1
ATOM 711 C C . ILE A 1 88 ? 4.872 -3.641 -15.791 1.00 90.50 88 ILE A C 1
ATOM 713 O O . ILE A 1 88 ? 4.303 -4.705 -15.531 1.00 90.50 88 ILE A O 1
ATOM 717 N N . LEU A 1 89 ? 4.367 -2.461 -15.426 1.00 90.62 89 LEU A N 1
ATOM 718 C CA . LEU A 1 89 ? 3.115 -2.331 -14.682 1.00 90.62 89 LEU A CA 1
ATOM 719 C C . LEU A 1 89 ? 1.890 -2.720 -15.519 1.00 90.62 89 LEU A C 1
ATOM 721 O O . LEU A 1 89 ? 0.995 -3.375 -14.995 1.00 90.62 89 LEU A O 1
ATOM 725 N N . GLU A 1 90 ? 1.869 -2.415 -16.818 1.00 89.31 90 GLU A N 1
ATOM 726 C CA . GLU A 1 90 ? 0.825 -2.871 -17.743 1.00 89.31 90 GLU A CA 1
ATOM 727 C C . GLU A 1 90 ? 0.784 -4.405 -17.812 1.00 89.31 90 GLU A C 1
ATOM 729 O O . GLU A 1 90 ? -0.275 -5.014 -17.642 1.00 89.31 90 GLU A O 1
ATOM 734 N N . LEU A 1 91 ? 1.943 -5.048 -17.999 1.00 89.19 91 LEU A N 1
ATOM 735 C CA . LEU A 1 91 ? 2.050 -6.509 -18.003 1.00 89.19 91 LEU A CA 1
ATOM 736 C C . LEU A 1 91 ? 1.607 -7.117 -16.670 1.00 89.19 91 LEU A C 1
ATOM 738 O O . LEU A 1 91 ? 0.951 -8.160 -16.644 1.00 89.19 91 LEU A O 1
ATOM 742 N N . THR A 1 92 ? 1.952 -6.465 -15.562 1.00 90.50 92 THR A N 1
ATOM 743 C CA . THR A 1 92 ? 1.563 -6.903 -14.219 1.00 90.50 92 THR A CA 1
ATOM 744 C C . THR A 1 92 ? 0.054 -6.784 -14.025 1.00 90.50 92 THR A C 1
ATOM 746 O O . THR A 1 92 ? -0.582 -7.749 -13.610 1.00 90.50 92 THR A O 1
ATOM 749 N N . ALA A 1 93 ? -0.550 -5.660 -14.415 1.00 89.88 93 ALA A N 1
ATOM 750 C CA . ALA A 1 93 ? -1.992 -5.442 -14.354 1.00 89.88 93 ALA A CA 1
ATOM 751 C C . ALA A 1 93 ? -2.769 -6.455 -15.211 1.00 89.88 93 ALA A C 1
ATOM 753 O O . ALA A 1 93 ? -3.796 -6.974 -14.767 1.00 89.88 93 ALA A O 1
ATOM 754 N N . LYS A 1 94 ? -2.247 -6.796 -16.399 1.00 90.75 94 LYS A N 1
ATOM 755 C CA . LYS A 1 94 ? -2.776 -7.875 -17.248 1.00 90.75 94 LYS A CA 1
ATOM 756 C C . LYS A 1 94 ? -2.689 -9.236 -16.549 1.00 90.75 94 LYS A C 1
ATOM 758 O O . LYS A 1 94 ? -3.685 -9.951 -16.481 1.00 90.75 94 LYS A O 1
ATOM 763 N N . LYS A 1 95 ? -1.540 -9.579 -15.951 1.00 89.38 95 LYS A N 1
ATOM 764 C CA . LYS A 1 95 ? -1.361 -10.835 -15.191 1.00 89.38 95 LYS A CA 1
ATOM 765 C C . LYS A 1 95 ? -2.237 -10.925 -13.939 1.00 89.38 95 LYS A C 1
ATOM 767 O O . LYS A 1 95 ? -2.658 -12.017 -13.578 1.00 89.38 95 LYS A O 1
ATOM 772 N N . MET A 1 96 ? -2.519 -9.798 -13.289 1.00 88.00 96 MET A N 1
ATOM 773 C CA . MET A 1 96 ? -3.419 -9.717 -12.133 1.00 88.00 96 MET A CA 1
ATOM 774 C C . MET A 1 96 ? -4.906 -9.735 -12.526 1.00 88.00 96 MET A C 1
ATOM 776 O O . MET A 1 96 ? -5.760 -9.764 -11.644 1.00 88.00 96 MET A O 1
ATOM 780 N N . GLY A 1 97 ? -5.231 -9.696 -13.824 1.00 88.81 97 GLY A N 1
ATOM 781 C CA . GLY A 1 97 ? -6.609 -9.636 -14.319 1.00 88.81 97 GLY A CA 1
ATOM 782 C C . GLY A 1 97 ? -7.293 -8.279 -14.114 1.00 88.81 97 GLY A C 1
ATOM 783 O O . GLY A 1 97 ? -8.510 -8.183 -14.250 1.00 88.81 97 GLY A O 1
ATOM 784 N N . LEU A 1 98 ? -6.535 -7.225 -13.788 1.00 86.38 98 LEU A N 1
ATOM 785 C CA . LEU A 1 98 ? -7.055 -5.860 -13.632 1.00 86.38 98 LEU A CA 1
ATOM 786 C C . LEU A 1 98 ? -7.346 -5.199 -14.989 1.00 86.38 98 LEU A C 1
ATOM 788 O O . LEU A 1 98 ? -8.206 -4.322 -15.089 1.00 86.38 98 LEU A O 1
ATOM 792 N N . ILE A 1 99 ? -6.630 -5.626 -16.032 1.00 87.69 99 ILE A N 1
ATOM 793 C CA . ILE A 1 99 ? -6.800 -5.199 -17.423 1.00 87.69 99 ILE A CA 1
ATOM 794 C C . ILE A 1 99 ? -6.950 -6.463 -18.283 1.00 87.69 99 ILE A C 1
ATOM 796 O O . ILE A 1 99 ? -6.212 -7.425 -18.054 1.00 87.69 99 ILE A O 1
ATOM 800 N N . PRO A 1 100 ? -7.869 -6.494 -19.265 1.00 85.31 100 PRO A N 1
ATOM 801 C CA . PRO A 1 100 ? -7.973 -7.610 -20.201 1.00 85.31 100 PRO A CA 1
ATOM 802 C C . PRO A 1 100 ? -6.641 -7.893 -20.912 1.00 85.31 100 PRO A C 1
ATOM 804 O O . PRO A 1 100 ? -5.987 -6.977 -21.417 1.00 85.31 100 PRO A O 1
ATOM 807 N N . ALA A 1 101 ? -6.245 -9.166 -20.955 1.00 80.75 101 ALA A N 1
ATOM 808 C CA . ALA A 1 101 ? -4.970 -9.590 -21.536 1.00 80.75 101 ALA A CA 1
ATOM 809 C C . ALA A 1 101 ? -4.910 -9.394 -23.061 1.00 80.75 101 ALA A C 1
ATOM 811 O O . ALA A 1 101 ? -3.832 -9.147 -23.597 1.00 80.75 101 ALA A O 1
ATOM 812 N N . ASP A 1 102 ? -6.067 -9.444 -23.724 1.00 80.50 102 ASP A N 1
ATOM 813 C CA . ASP A 1 102 ? -6.192 -9.429 -25.185 1.00 80.50 102 ASP A CA 1
ATOM 814 C C . ASP A 1 102 ? -6.132 -8.018 -25.798 1.00 80.50 102 ASP A C 1
ATOM 816 O O . ASP A 1 102 ? -6.103 -7.875 -27.018 1.00 80.50 102 ASP A O 1
ATOM 820 N N . LEU A 1 103 ? -6.113 -6.966 -24.969 1.00 80.75 103 LEU A N 1
ATOM 821 C CA . LEU A 1 103 ? -6.066 -5.579 -25.436 1.00 80.75 103 LEU A CA 1
ATOM 822 C C . LEU A 1 103 ? -4.671 -5.196 -25.936 1.00 80.75 103 LEU A C 1
ATOM 824 O O . LEU A 1 103 ? -3.654 -5.428 -25.261 1.00 80.75 103 LEU A O 1
ATOM 828 N N . SER A 1 104 ? -4.648 -4.509 -27.078 1.00 80.31 104 SER A N 1
ATOM 829 C CA . SER A 1 104 ? -3.426 -3.907 -27.611 1.00 80.31 104 SER A CA 1
ATOM 830 C C . SER A 1 104 ? -2.926 -2.791 -26.675 1.00 80.31 104 SER A C 1
ATOM 832 O O . SER A 1 104 ? -3.748 -2.080 -26.085 1.00 80.31 104 SER A O 1
ATOM 834 N N . PRO A 1 105 ? -1.602 -2.579 -26.528 1.00 75.12 105 PRO A N 1
ATOM 835 C CA . PRO A 1 105 ? -1.052 -1.503 -25.694 1.00 75.12 105 PRO A CA 1
ATOM 836 C C . PRO A 1 105 ? -1.614 -0.113 -26.030 1.00 75.12 105 PRO A C 1
ATOM 838 O O . PRO A 1 105 ? -1.771 0.729 -25.146 1.00 75.12 105 PRO A O 1
ATOM 841 N N . ASP A 1 106 ? -1.966 0.124 -27.295 1.00 77.31 106 ASP A N 1
ATOM 842 C CA . ASP A 1 106 ? -2.537 1.398 -27.741 1.00 77.31 106 ASP A CA 1
ATOM 843 C C . ASP A 1 106 ? -3.970 1.607 -27.230 1.00 77.31 106 ASP A C 1
ATOM 845 O O . ASP A 1 106 ? -4.343 2.717 -26.856 1.00 77.31 106 ASP A O 1
ATOM 849 N N . GLU A 1 107 ? -4.760 0.538 -27.128 1.00 77.44 107 GLU A N 1
ATOM 850 C CA . GLU A 1 107 ? -6.130 0.586 -26.601 1.00 77.44 107 GLU A CA 1
ATOM 851 C C . GLU A 1 107 ? -6.136 0.803 -25.083 1.00 77.44 107 GLU A C 1
ATOM 853 O O . GLU A 1 107 ? -6.977 1.530 -24.547 1.00 77.44 107 GLU A O 1
ATOM 858 N N . VAL A 1 108 ? -5.147 0.234 -24.384 1.00 78.75 108 VAL A N 1
ATOM 859 C CA . VAL A 1 108 ? -4.936 0.457 -22.946 1.00 78.75 108 VAL A CA 1
ATOM 860 C C . VAL A 1 108 ? -4.625 1.928 -22.662 1.00 78.75 108 VAL A C 1
ATOM 862 O O . VAL A 1 108 ? -5.142 2.497 -21.701 1.00 78.75 108 VAL A O 1
ATOM 865 N N . ARG A 1 109 ? -3.835 2.567 -23.531 1.00 80.50 109 ARG A N 1
ATOM 866 C CA . ARG A 1 109 ? -3.450 3.984 -23.421 1.00 80.50 109 ARG A CA 1
ATOM 867 C C . ARG A 1 109 ? -4.549 4.958 -23.836 1.00 80.50 109 ARG A C 1
ATOM 869 O O . ARG A 1 109 ? -4.510 6.114 -23.434 1.00 80.50 109 ARG A O 1
ATOM 876 N N . GLN A 1 110 ? -5.526 4.524 -24.626 1.00 83.31 110 GLN A N 1
ATOM 877 C CA . GLN A 1 110 ? -6.673 5.363 -24.990 1.00 83.31 110 GLN A CA 1
ATOM 878 C C . GLN A 1 110 ? -7.756 5.375 -23.907 1.00 83.31 110 GLN A C 1
ATOM 880 O O . GLN A 1 110 ? -8.545 6.316 -23.820 1.00 83.31 110 GLN A O 1
ATOM 885 N N . ASN A 1 111 ? -7.798 4.351 -23.053 1.00 85.06 111 ASN A N 1
ATOM 886 C CA . ASN A 1 111 ? -8.796 4.252 -22.002 1.00 85.06 111 ASN A CA 1
ATOM 887 C C . ASN A 1 111 ? -8.276 4.807 -20.670 1.00 85.06 111 ASN A C 1
ATOM 889 O O . ASN A 1 111 ? -7.454 4.201 -19.978 1.00 85.06 111 ASN A O 1
ATOM 893 N N . ASN A 1 112 ? -8.858 5.930 -20.253 1.00 85.56 112 ASN A N 1
ATOM 894 C CA . ASN A 1 112 ? -8.493 6.615 -19.016 1.00 85.56 112 ASN A CA 1
ATOM 895 C C . ASN A 1 112 ? -8.651 5.734 -17.756 1.00 85.56 112 ASN A C 1
ATOM 897 O O . ASN A 1 112 ? -7.939 5.913 -16.771 1.00 85.56 112 ASN A O 1
ATOM 901 N N . LYS A 1 113 ? -9.550 4.737 -17.779 1.00 86.94 113 LYS A N 1
ATOM 902 C CA . LYS A 1 113 ? -9.728 3.797 -16.662 1.00 86.94 113 LYS A CA 1
ATOM 903 C C . LYS A 1 113 ? -8.489 2.928 -16.450 1.00 86.94 113 LYS A C 1
ATOM 905 O O . LYS A 1 113 ? -8.088 2.713 -15.310 1.00 86.94 113 LYS A O 1
ATOM 910 N N . TYR A 1 114 ? -7.901 2.421 -17.530 1.00 86.38 114 TYR A N 1
ATOM 911 C CA . TYR A 1 114 ? -6.739 1.538 -17.446 1.00 86.38 114 TYR A CA 1
ATOM 912 C C . TYR A 1 114 ? -5.467 2.310 -17.106 1.00 86.38 114 TYR A C 1
ATOM 914 O O . TYR A 1 114 ? -4.655 1.820 -16.325 1.00 86.38 114 TYR A O 1
ATOM 922 N N . ILE A 1 115 ? -5.346 3.548 -17.592 1.00 88.44 115 ILE A N 1
ATOM 923 C CA . ILE A 1 115 ? -4.275 4.459 -17.177 1.00 88.44 115 ILE A CA 1
ATOM 924 C C . ILE A 1 115 ? -4.300 4.671 -15.659 1.00 88.44 115 ILE A C 1
ATOM 926 O O . ILE A 1 115 ? -3.273 4.490 -15.009 1.00 88.44 115 ILE A O 1
ATOM 930 N N . ASN A 1 116 ? -5.469 4.967 -15.082 1.00 89.81 116 ASN A N 1
ATOM 931 C CA . ASN A 1 116 ? -5.593 5.181 -13.638 1.00 89.81 116 ASN A CA 1
ATOM 932 C C . ASN A 1 116 ? -5.219 3.938 -12.818 1.00 89.81 116 ASN A C 1
ATOM 934 O O . ASN A 1 116 ? -4.589 4.065 -11.775 1.00 89.81 116 ASN A O 1
ATOM 938 N N . ILE A 1 117 ? -5.566 2.736 -13.293 1.00 89.44 117 ILE A N 1
ATOM 939 C CA . ILE A 1 117 ? -5.168 1.477 -12.639 1.00 89.44 117 ILE A CA 1
ATOM 940 C C . ILE A 1 117 ? -3.642 1.324 -12.639 1.00 89.44 117 ILE A C 1
ATOM 942 O O . ILE A 1 117 ? -3.061 0.938 -11.629 1.00 89.44 117 ILE A O 1
ATOM 946 N N . ILE A 1 118 ? -2.983 1.632 -13.757 1.00 89.56 118 ILE A N 1
ATOM 947 C CA . ILE A 1 118 ? -1.523 1.525 -13.868 1.00 89.56 118 ILE A CA 1
ATOM 948 C C . ILE A 1 118 ? -0.829 2.568 -12.982 1.00 89.56 118 ILE A C 1
ATOM 950 O O . ILE A 1 118 ? 0.157 2.242 -12.326 1.00 89.56 118 ILE A O 1
ATOM 954 N N . MET A 1 119 ? -1.359 3.793 -12.915 1.00 90.06 119 MET A N 1
ATOM 955 C CA . MET A 1 119 ? -0.843 4.844 -12.030 1.00 90.06 119 MET A CA 1
ATOM 956 C C 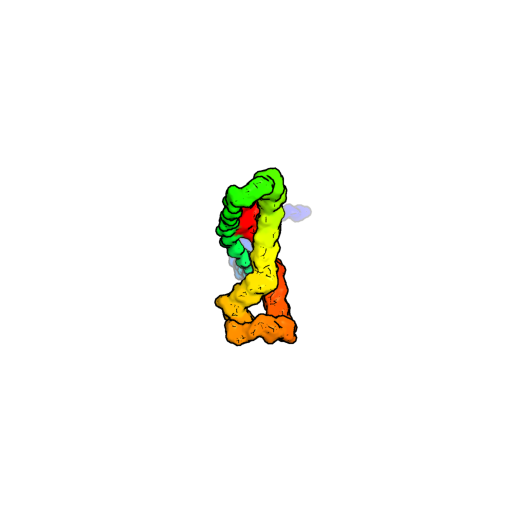. MET A 1 119 ? -1.008 4.482 -10.546 1.00 90.06 119 MET A C 1
ATOM 958 O O . MET A 1 119 ? -0.049 4.600 -9.790 1.00 90.06 119 MET A O 1
ATOM 962 N N . ASP A 1 120 ? -2.167 3.955 -10.136 1.00 91.38 120 ASP A N 1
ATOM 963 C CA . ASP A 1 120 ? -2.387 3.480 -8.758 1.00 91.38 120 ASP A CA 1
ATOM 964 C C . ASP A 1 120 ? -1.423 2.334 -8.395 1.00 91.38 120 ASP A C 1
ATOM 966 O O . ASP A 1 120 ? -0.867 2.307 -7.298 1.00 91.38 120 ASP A O 1
ATOM 970 N N . LEU A 1 121 ? -1.134 1.421 -9.331 1.00 90.12 121 LEU A N 1
ATOM 971 C CA . LEU A 1 121 ? -0.099 0.401 -9.131 1.00 90.12 121 LEU A CA 1
ATOM 972 C C . LEU A 1 121 ? 1.297 1.017 -8.989 1.00 90.12 121 LEU A C 1
ATOM 974 O O . LEU A 1 121 ? 2.062 0.590 -8.126 1.00 90.12 121 LEU A O 1
ATOM 978 N N . GLN A 1 122 ? 1.630 2.023 -9.799 1.00 89.31 122 GLN A N 1
ATOM 979 C CA . GLN A 1 122 ? 2.921 2.705 -9.729 1.00 89.31 122 GLN A CA 1
ATOM 980 C C . GLN A 1 122 ? 3.145 3.367 -8.365 1.00 89.31 122 GLN A C 1
ATOM 982 O O . GLN A 1 122 ? 4.248 3.288 -7.825 1.00 89.31 122 GLN A O 1
ATOM 987 N N . GLU A 1 123 ? 2.106 3.984 -7.799 1.00 89.31 123 GLU A N 1
ATOM 988 C CA . GLU A 1 123 ? 2.156 4.622 -6.480 1.00 89.31 123 GLU A CA 1
ATOM 989 C C . GLU A 1 123 ? 2.272 3.609 -5.334 1.00 89.31 123 GLU A C 1
ATOM 991 O O . GLU A 1 123 ? 2.931 3.882 -4.332 1.00 89.31 123 GLU A O 1
ATOM 996 N N . ARG A 1 124 ? 1.669 2.422 -5.478 1.00 88.19 124 ARG A N 1
ATOM 997 C CA . ARG A 1 124 ? 1.736 1.348 -4.470 1.00 88.19 124 ARG A CA 1
ATOM 998 C C . ARG A 1 124 ? 3.061 0.593 -4.470 1.00 88.19 124 ARG A C 1
ATOM 1000 O O . ARG A 1 124 ? 3.425 0.004 -3.451 1.00 88.19 124 ARG A O 1
ATOM 1007 N N . VAL A 1 125 ? 3.756 0.553 -5.606 1.00 88.19 125 VAL A N 1
ATOM 1008 C CA . VAL A 1 125 ? 5.032 -0.153 -5.738 1.00 88.19 125 VAL A CA 1
ATOM 1009 C C . VAL A 1 125 ? 6.158 0.729 -5.199 1.00 88.19 125 VAL A C 1
ATOM 1011 O O . VAL A 1 125 ? 6.450 1.813 -5.705 1.00 88.19 125 VAL A O 1
ATOM 1014 N N . HIS A 1 126 ? 6.847 0.232 -4.179 1.00 86.56 126 HIS A N 1
ATOM 1015 C CA . HIS A 1 126 ? 8.086 0.813 -3.680 1.00 86.56 126 HIS A CA 1
ATOM 1016 C C . HIS A 1 126 ? 9.251 -0.053 -4.141 1.00 86.56 126 HIS A C 1
ATOM 1018 O O . HIS A 1 126 ? 9.118 -1.268 -4.212 1.00 86.56 126 HIS A O 1
ATOM 1024 N N . THR A 1 127 ? 10.344 0.596 -4.524 1.00 84.75 127 THR A N 1
ATOM 1025 C CA . THR A 1 127 ? 11.566 -0.073 -4.967 1.00 84.75 127 THR A CA 1
ATOM 1026 C C . THR A 1 127 ? 12.728 0.686 -4.362 1.00 84.75 127 THR A C 1
ATOM 1028 O O . THR A 1 127 ? 12.846 1.893 -4.603 1.00 84.75 127 THR A O 1
ATOM 1031 N N . GLU A 1 128 ? 13.564 0.008 -3.596 1.00 82.12 128 GLU A N 1
ATOM 1032 C CA . GLU A 1 128 ? 14.743 0.599 -2.977 1.00 82.12 128 GLU A CA 1
ATOM 1033 C C . GLU A 1 128 ? 15.962 -0.288 -3.223 1.00 82.12 128 GLU A C 1
ATOM 1035 O O . GLU A 1 128 ? 15.924 -1.507 -3.061 1.00 82.12 128 GLU A O 1
ATOM 1040 N N . GLN A 1 129 ? 17.079 0.327 -3.617 1.00 79.69 129 GLN A N 1
ATOM 1041 C CA . GLN A 1 129 ? 18.346 -0.389 -3.675 1.00 79.69 129 GLN A CA 1
ATOM 1042 C C . GLN A 1 129 ? 18.832 -0.650 -2.248 1.00 79.69 129 GLN A C 1
ATOM 1044 O O . GLN A 1 129 ? 18.954 0.269 -1.432 1.00 79.69 129 GLN A O 1
ATOM 1049 N N . ARG A 1 130 ? 19.179 -1.903 -1.951 1.00 79.38 130 ARG A N 1
ATOM 1050 C CA . ARG A 1 130 ? 19.682 -2.281 -0.633 1.00 79.38 130 ARG A CA 1
ATOM 1051 C C . ARG A 1 130 ? 21.131 -1.826 -0.462 1.00 79.38 130 ARG A C 1
ATOM 1053 O O . ARG A 1 130 ? 22.076 -2.561 -0.760 1.00 79.38 130 ARG A O 1
ATOM 1060 N N . GLY A 1 131 ? 21.314 -0.606 0.038 1.00 76.25 131 GLY A N 1
ATOM 1061 C CA . GLY A 1 131 ? 22.634 -0.002 0.237 1.00 76.25 131 GLY A CA 1
ATOM 1062 C C . GLY A 1 131 ? 23.417 0.100 -1.077 1.00 76.25 131 GLY A C 1
ATOM 1063 O O . GLY A 1 131 ? 22.853 0.445 -2.106 1.00 76.25 131 GLY A O 1
ATOM 1064 N N . ASN A 1 132 ? 24.710 -0.238 -1.061 1.00 69.81 132 ASN A N 1
ATOM 1065 C CA . ASN A 1 132 ? 25.551 -0.308 -2.266 1.00 69.81 132 ASN A CA 1
ATOM 1066 C C . ASN A 1 132 ? 25.725 -1.758 -2.763 1.00 69.81 132 ASN A C 1
ATOM 1068 O O . ASN A 1 132 ? 26.831 -2.178 -3.104 1.00 69.81 132 ASN A O 1
ATOM 1072 N N . SER A 1 133 ? 24.658 -2.560 -2.696 1.00 73.62 133 SER A N 1
ATOM 1073 C CA . SER A 1 133 ? 24.657 -3.948 -3.173 1.00 73.62 133 SER A CA 1
ATOM 1074 C C . SER A 1 133 ? 23.915 -4.086 -4.499 1.00 73.62 133 SER A C 1
ATOM 1076 O O . SER A 1 1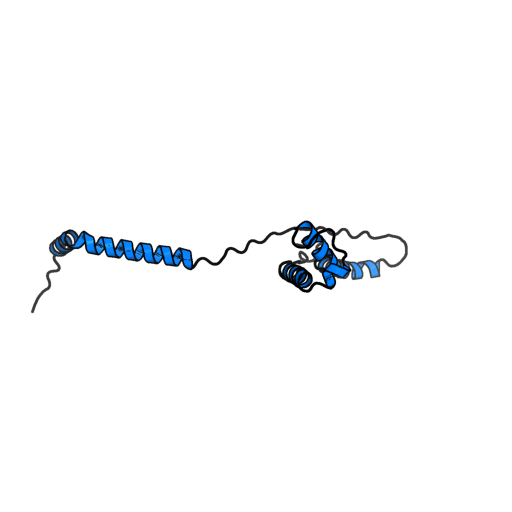33 ? 23.190 -3.181 -4.916 1.00 73.62 133 SER A O 1
ATOM 1078 N N . ASP A 1 134 ? 24.078 -5.241 -5.146 1.00 75.38 134 ASP A N 1
ATOM 1079 C CA . ASP A 1 134 ? 23.385 -5.568 -6.393 1.00 75.38 134 ASP A CA 1
ATOM 1080 C C . ASP A 1 134 ? 21.941 -6.098 -6.171 1.00 75.38 134 ASP A C 1
ATOM 1082 O O . ASP A 1 134 ? 21.414 -6.863 -6.983 1.00 75.38 134 ASP A O 1
ATOM 1086 N N . LEU A 1 135 ? 21.312 -5.724 -5.050 1.00 78.06 135 LEU A N 1
ATOM 1087 C CA . LEU A 1 135 ? 19.977 -6.162 -4.633 1.00 78.06 135 LEU A CA 1
ATOM 1088 C C . LEU A 1 135 ? 18.991 -4.983 -4.608 1.00 78.06 135 LEU A C 1
ATOM 1090 O O . LEU A 1 135 ? 19.324 -3.908 -4.100 1.00 78.06 135 LEU A O 1
ATOM 1094 N N . VAL A 1 136 ? 17.773 -5.215 -5.102 1.00 79.12 136 VAL A N 1
ATOM 1095 C CA . VAL A 1 136 ? 16.637 -4.276 -5.046 1.00 79.12 136 VAL A CA 1
ATOM 1096 C C . VAL A 1 136 ? 15.482 -4.938 -4.303 1.00 79.12 136 VAL A C 1
ATOM 1098 O O . VAL A 1 136 ? 15.147 -6.082 -4.618 1.00 79.12 136 VAL A O 1
ATOM 1101 N N . ASP A 1 137 ? 14.912 -4.221 -3.334 1.00 78.69 137 ASP A N 1
ATOM 1102 C CA . ASP A 1 137 ? 13.764 -4.626 -2.508 1.00 78.69 137 ASP A CA 1
ATOM 1103 C C . ASP A 1 137 ? 12.497 -3.825 -2.854 1.00 78.69 137 ASP A C 1
ATOM 1105 O O . ASP A 1 137 ? 12.634 -2.657 -3.296 1.00 78.69 137 ASP A O 1
#

Sequence (137 aa):
MLKYDLNLREYWRIIKRRKLIILFTVIVMSIFSFISAILGKPVPIYKTYSTIKIEKSVSYVGMNAAQSLSGASNAMETQTYVIKSYYILELTAKKMGLIPADLSPDEVRQNNKYINIIMDLQERVHTEQRGNSDLVD